Protein AF-A0A5K0WH07-F1 (afdb_monomer)

Sequence (105 aa):
MGEKRNIRIIQGKALFSTDHSIFVENKKSDFTIFFKSAIIATGSKPIKIPGFPNEDSGIWNSSDALSLKSIPNRFLIVGGGIIGLEMATIYSALGSKVDIVDRFN

InterPro domains:
  IPR023753 FAD/NAD(P)-binding domain [PF07992] (17-103)
  IPR036188 FAD/NAD(P)-binding domain superfamily [G3DSA:3.50.50.60] (3-46)
  IPR036188 FAD/NAD(P)-binding domain superfamily [G3DSA:3.50.50.60] (47-103)
  IPR036188 FAD/NAD(P)-binding domain superfamily [SSF51905] (3-104)
  IPR050151 Class-I pyridine nucleotide-disulfide oxidoreductase [PTHR22912] (3-103)

Nearest PDB structures (foldseek):
  4jq9-assembly3_D  TM=9.813E-01  e=3.848E-07  Escherichia coli
  6kod-assembly2_D  TM=9.014E-01  e=8.880E-05  Escherichia coli BL21(DE3)
  6aon-assembly1_B  TM=8.245E-01  e=5.188E-05  Bordetella pertussis Tohama I
  8uub-assembly1_A-2  TM=8.776E-01  e=1.952E-03  Streptococcus pneumoniae D39
  3oc4-assembly1_B  TM=8.101E-01  e=4.816E-01  Enterococcus faecalis

Radius of gyration: 20.34 Å; Cα contacts (8 Å, |Δi|>4): 105; chains: 1; bounding box: 50×39×50 Å

Structure (mmCIF, N/CA/C/O backbone):
data_AF-A0A5K0WH07-F1
#
_entry.id   AF-A0A5K0WH07-F1
#
loop_
_atom_site.group_PDB
_atom_site.id
_atom_site.type_symbol
_atom_site.label_atom_id
_atom_site.label_alt_id
_atom_site.label_comp_id
_atom_site.label_asym_id
_atom_site.label_entity_id
_atom_site.label_seq_id
_atom_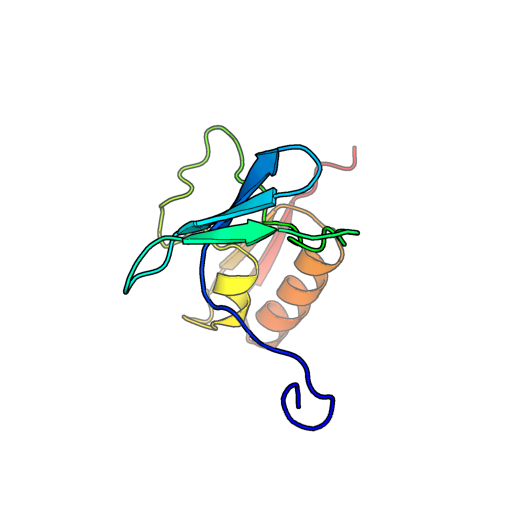site.pdbx_PDB_ins_code
_atom_site.Cartn_x
_atom_site.Cartn_y
_atom_site.Cartn_z
_atom_site.occupancy
_atom_site.B_iso_or_equiv
_atom_site.auth_seq_id
_atom_site.auth_comp_id
_atom_site.auth_asym_id
_atom_site.auth_atom_id
_atom_site.pdbx_PDB_model_num
ATOM 1 N N . MET A 1 1 ? 14.272 -17.101 -7.240 1.00 56.91 1 MET A N 1
ATOM 2 C CA . MET A 1 1 ? 13.221 -17.370 -8.258 1.00 56.91 1 MET A CA 1
ATOM 3 C C . MET A 1 1 ? 13.516 -16.713 -9.612 1.00 56.91 1 MET A C 1
ATOM 5 O O . MET A 1 1 ? 13.220 -17.342 -10.619 1.00 56.91 1 MET A O 1
ATOM 9 N N . GLY A 1 2 ? 14.116 -15.511 -9.663 1.00 63.53 2 GLY A N 1
ATOM 10 C CA . GLY A 1 2 ? 14.512 -14.850 -10.923 1.00 63.53 2 GLY A CA 1
ATOM 11 C C . GLY A 1 2 ? 15.661 -15.531 -11.684 1.00 63.53 2 GLY A C 1
ATOM 12 O O . GLY A 1 2 ? 15.555 -15.726 -12.890 1.00 63.53 2 GLY A O 1
ATOM 13 N N . GLU A 1 3 ? 16.702 -15.993 -10.984 1.00 70.00 3 GLU A N 1
ATOM 14 C CA . GLU A 1 3 ? 17.874 -16.637 -11.614 1.00 70.00 3 GLU A CA 1
ATOM 15 C C . GLU A 1 3 ? 17.526 -17.931 -12.359 1.00 70.00 3 GLU A C 1
ATOM 17 O O . GLU A 1 3 ? 18.002 -18.154 -13.465 1.00 70.00 3 GLU A O 1
ATOM 22 N N . LYS A 1 4 ? 16.588 -18.729 -11.825 1.00 84.81 4 LYS A N 1
ATOM 23 C CA . LYS A 1 4 ? 16.083 -19.949 -12.485 1.00 84.81 4 LYS A CA 1
ATOM 24 C C . LYS A 1 4 ? 15.417 -19.683 -13.844 1.00 84.81 4 LYS A C 1
ATOM 26 O O . LYS A 1 4 ? 15.158 -20.625 -14.580 1.00 84.81 4 LYS A O 1
ATOM 31 N N . ARG A 1 5 ? 15.089 -18.424 -14.152 1.00 94.38 5 ARG A N 1
ATOM 32 C CA . ARG A 1 5 ? 14.429 -17.998 -15.394 1.00 94.38 5 ARG A CA 1
ATOM 33 C C . ARG A 1 5 ? 15.300 -17.066 -16.239 1.00 94.38 5 ARG A C 1
ATOM 35 O O . ARG A 1 5 ? 14.772 -16.425 -17.139 1.00 94.38 5 ARG A O 1
ATOM 42 N N . ASN A 1 6 ? 16.601 -16.965 -15.951 1.00 93.06 6 ASN A N 1
ATOM 43 C CA . ASN A 1 6 ? 17.524 -16.047 -16.632 1.00 93.06 6 ASN A CA 1
ATOM 44 C C . ASN A 1 6 ? 17.075 -14.572 -16.576 1.00 93.06 6 ASN A C 1
ATOM 46 O O . ASN A 1 6 ? 17.291 -13.805 -17.513 1.00 93.06 6 ASN A O 1
ATOM 50 N N . ILE A 1 7 ? 16.440 -14.160 -15.473 1.00 94.44 7 ILE A N 1
ATOM 51 C CA . ILE A 1 7 ? 16.012 -12.772 -15.264 1.00 94.44 7 ILE A CA 1
ATOM 52 C C . ILE A 1 7 ? 17.105 -12.025 -14.502 1.00 94.44 7 ILE A C 1
ATOM 54 O O . ILE A 1 7 ? 17.413 -12.364 -13.357 1.00 94.44 7 ILE A O 1
ATOM 58 N N . ARG A 1 8 ? 17.649 -10.966 -15.110 1.00 92.62 8 ARG A N 1
ATOM 59 C CA . ARG A 1 8 ? 18.573 -10.046 -14.438 1.00 92.62 8 ARG A CA 1
ATOM 60 C C . ARG A 1 8 ? 17.793 -9.085 -13.543 1.00 92.62 8 ARG A C 1
ATOM 62 O O . ARG A 1 8 ? 17.000 -8.290 -14.039 1.00 92.62 8 ARG A O 1
ATOM 69 N N . ILE A 1 9 ? 18.046 -9.134 -12.236 1.00 92.88 9 ILE A N 1
ATOM 70 C CA . ILE A 1 9 ? 17.455 -8.209 -11.262 1.00 92.88 9 ILE A CA 1
ATOM 71 C C . ILE A 1 9 ? 18.400 -7.029 -11.066 1.00 92.88 9 ILE A C 1
ATOM 73 O O . ILE A 1 9 ? 19.586 -7.206 -10.800 1.00 92.88 9 ILE A O 1
ATOM 77 N N . ILE A 1 10 ? 17.856 -5.823 -11.183 1.00 93.31 10 ILE A N 1
ATOM 78 C CA . ILE A 1 10 ? 18.584 -4.577 -10.980 1.00 93.31 10 ILE A CA 1
ATOM 79 C C . ILE A 1 10 ? 17.893 -3.822 -9.851 1.00 93.31 10 ILE A C 1
ATOM 81 O O . ILE A 1 10 ? 16.698 -3.554 -9.924 1.00 93.31 10 ILE A O 1
ATOM 85 N N . GLN A 1 11 ? 18.643 -3.510 -8.796 1.00 94.62 11 GLN A N 1
ATOM 86 C CA . GLN A 1 11 ? 18.145 -2.734 -7.664 1.00 94.62 11 GLN A CA 1
ATOM 87 C C . GLN A 1 11 ? 18.457 -1.255 -7.880 1.00 94.62 11 GLN A C 1
ATOM 89 O O . GLN A 1 11 ? 19.612 -0.901 -8.096 1.00 94.62 11 GLN A O 1
ATOM 94 N N . GLY A 1 12 ? 17.443 -0.402 -7.804 1.00 95.19 12 GLY A N 1
ATOM 95 C CA . GLY A 1 12 ? 17.591 1.0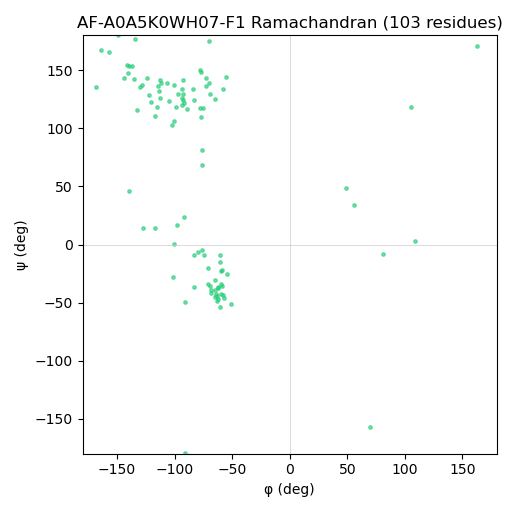40 -7.966 1.00 95.19 12 GLY A CA 1
ATOM 96 C C . GLY A 1 12 ? 16.256 1.711 -8.252 1.00 95.19 12 GLY A C 1
ATOM 97 O O . GLY A 1 12 ? 15.251 1.035 -8.488 1.00 95.19 12 GLY A O 1
ATOM 98 N N . LYS A 1 13 ? 16.243 3.042 -8.228 1.00 97.00 13 LYS A N 1
ATOM 99 C CA . LYS A 1 13 ? 15.085 3.834 -8.644 1.00 97.00 13 LYS A CA 1
ATOM 100 C C . LYS A 1 13 ? 15.235 4.157 -10.125 1.00 97.00 13 LYS A C 1
ATOM 102 O O . LYS A 1 13 ? 16.234 4.737 -10.532 1.00 97.00 13 LYS A O 1
ATOM 107 N N . ALA A 1 14 ? 14.255 3.756 -10.926 1.00 96.81 14 ALA A N 1
ATOM 108 C CA . ALA A 1 14 ? 14.278 3.960 -12.368 1.00 96.81 14 ALA A CA 1
ATOM 109 C C . ALA A 1 14 ? 13.413 5.158 -12.773 1.00 96.81 14 ALA A C 1
ATOM 111 O O . ALA A 1 14 ? 12.289 5.306 -12.290 1.00 96.81 14 ALA A O 1
ATOM 112 N N . LEU A 1 15 ? 13.924 5.975 -13.689 1.00 97.44 15 LEU A N 1
ATOM 113 C CA . LEU A 1 15 ? 13.206 7.068 -14.335 1.00 97.44 15 LEU A CA 1
ATOM 114 C C . LEU A 1 15 ? 13.353 6.927 -15.850 1.00 97.44 15 LEU A C 1
ATOM 116 O O . LEU A 1 15 ? 14.448 6.643 -16.332 1.00 97.44 15 LEU A O 1
ATOM 120 N N . PHE A 1 16 ? 12.277 7.130 -16.611 1.00 97.88 16 PHE A N 1
ATOM 121 C CA . PHE A 1 16 ? 12.394 7.217 -18.068 1.00 97.88 16 PHE A CA 1
ATOM 122 C C . PHE A 1 16 ? 13.214 8.454 -18.433 1.00 97.88 16 PHE A C 1
ATOM 124 O O . PHE A 1 16 ? 12.896 9.560 -18.002 1.00 97.88 16 PHE A O 1
ATOM 131 N N . SER A 1 17 ? 14.279 8.249 -19.205 1.00 95.38 17 SER A N 1
ATOM 132 C CA . SER A 1 17 ? 15.093 9.330 -19.767 1.00 95.38 17 SER A CA 1
ATOM 133 C C . SER A 1 17 ? 14.759 9.589 -21.234 1.00 95.38 17 SER A C 1
ATOM 135 O O . SER A 1 17 ? 14.889 10.719 -21.693 1.00 95.38 17 SER A O 1
ATOM 137 N N . THR A 1 18 ? 14.293 8.563 -21.952 1.00 96.75 18 THR A N 1
ATOM 138 C CA . THR A 1 18 ? 13.721 8.646 -23.305 1.00 96.75 18 THR A CA 1
ATOM 139 C C . THR A 1 18 ? 12.666 7.546 -23.487 1.00 96.75 18 THR A C 1
ATOM 141 O O . THR A 1 18 ? 12.482 6.713 -22.596 1.00 96.75 18 THR A O 1
ATOM 144 N N . ASP A 1 19 ? 12.037 7.472 -24.662 1.00 97.00 19 ASP A N 1
ATOM 145 C CA . ASP A 1 19 ? 11.070 6.419 -25.019 1.00 97.00 19 ASP A CA 1
ATOM 146 C C . ASP A 1 19 ? 11.661 4.994 -24.970 1.00 97.00 19 ASP A C 1
ATOM 148 O O . ASP A 1 19 ? 10.930 4.017 -24.804 1.00 97.00 19 ASP A O 1
ATOM 152 N N . HIS A 1 20 ? 12.991 4.865 -25.079 1.00 97.69 20 HIS A N 1
ATOM 153 C CA . HIS A 1 20 ? 13.705 3.582 -25.134 1.00 97.69 20 HIS A CA 1
ATOM 154 C C . HIS A 1 20 ? 14.837 3.454 -24.108 1.00 97.69 20 HIS A C 1
ATOM 156 O O . HIS A 1 20 ? 15.679 2.553 -24.212 1.00 97.69 20 HIS A O 1
ATOM 162 N N . SER A 1 21 ? 14.878 4.337 -23.106 1.00 97.81 21 SER A N 1
ATOM 163 C CA . SER A 1 21 ? 15.874 4.263 -22.042 1.00 97.81 21 SER A CA 1
ATOM 164 C C . SER A 1 21 ? 15.342 4.668 -20.675 1.00 97.81 21 SER A C 1
ATOM 166 O O . SER A 1 21 ? 14.568 5.615 -20.532 1.00 97.81 21 SER A O 1
ATOM 168 N N . ILE A 1 22 ? 15.821 3.963 -19.652 1.00 97.88 22 ILE A N 1
ATOM 169 C CA . ILE A 1 22 ? 15.651 4.347 -18.253 1.00 97.88 22 ILE A CA 1
ATOM 170 C C . ILE A 1 22 ? 17.004 4.685 -17.638 1.00 97.88 22 ILE A C 1
ATOM 172 O O . ILE A 1 22 ? 17.984 3.962 -17.825 1.00 97.88 22 ILE A O 1
ATOM 176 N N . PHE A 1 23 ? 17.044 5.766 -16.875 1.00 97.81 23 PHE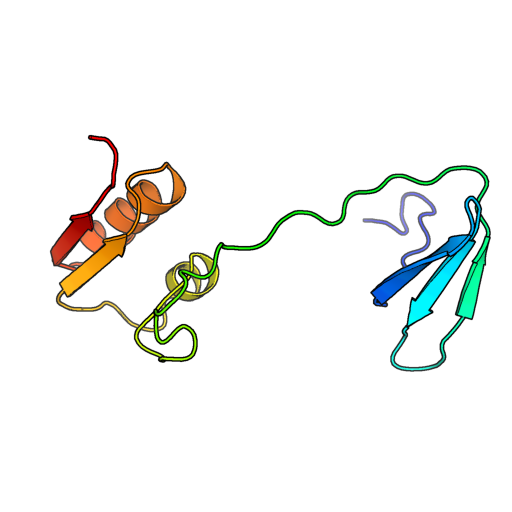 A N 1
ATOM 177 C CA . PHE A 1 23 ? 18.110 6.059 -15.933 1.00 97.81 23 PHE A CA 1
ATOM 178 C C . PHE A 1 23 ? 17.820 5.338 -14.615 1.00 97.81 23 PHE A C 1
ATOM 180 O O . PHE A 1 23 ? 16.686 5.359 -14.136 1.00 97.81 23 PHE A O 1
ATOM 187 N N . VAL A 1 24 ? 18.825 4.678 -14.046 1.00 97.31 24 VAL A N 1
ATOM 188 C CA . VAL A 1 24 ? 18.716 3.936 -12.790 1.00 97.31 24 VAL A CA 1
ATOM 189 C C . VAL A 1 24 ? 19.636 4.572 -11.760 1.00 97.31 24 VAL A C 1
ATOM 191 O O . VAL A 1 24 ? 20.855 4.443 -11.856 1.00 97.31 24 VAL A O 1
ATOM 194 N N . GLU A 1 25 ? 19.028 5.199 -10.755 1.00 96.44 25 GLU A N 1
ATOM 195 C CA . GLU A 1 25 ? 19.706 5.665 -9.547 1.00 96.44 25 GLU A CA 1
ATOM 196 C C . GLU A 1 25 ? 20.001 4.457 -8.651 1.00 96.44 25 GLU A C 1
ATOM 198 O O . GLU A 1 25 ? 19.083 3.757 -8.197 1.00 96.44 25 GLU A O 1
ATOM 203 N N . ASN A 1 26 ? 21.278 4.184 -8.397 1.00 94.00 26 ASN A N 1
ATOM 204 C CA . ASN A 1 26 ? 21.723 3.039 -7.607 1.00 94.00 26 ASN A CA 1
ATOM 205 C C . ASN A 1 26 ? 22.804 3.468 -6.610 1.00 94.00 26 ASN A C 1
ATOM 207 O O . ASN A 1 26 ? 23.699 4.240 -6.923 1.00 94.00 26 ASN A O 1
ATOM 211 N N . LYS A 1 27 ? 22.771 2.896 -5.401 1.00 88.88 27 LYS A N 1
ATOM 212 C CA . LYS A 1 27 ? 23.708 3.201 -4.307 1.00 88.88 27 LYS A CA 1
ATOM 213 C C . LYS A 1 27 ? 25.192 3.056 -4.671 1.00 88.88 27 LYS A C 1
ATOM 215 O O . LYS A 1 27 ? 26.022 3.641 -3.986 1.00 88.88 27 LYS A O 1
ATOM 220 N N . LYS A 1 28 ? 25.537 2.227 -5.662 1.00 89.00 28 LYS A N 1
ATOM 221 C CA . LYS A 1 28 ? 26.934 2.013 -6.086 1.00 89.00 28 LYS A CA 1
ATOM 222 C C . LYS A 1 28 ? 27.366 2.969 -7.192 1.00 89.00 28 LYS A C 1
ATOM 224 O O . LYS A 1 28 ? 28.443 3.546 -7.119 1.00 89.00 28 LYS A O 1
ATOM 229 N N . SER A 1 29 ? 26.555 3.065 -8.233 1.00 91.31 29 SER A N 1
ATOM 230 C CA . SER A 1 29 ? 26.831 3.854 -9.427 1.00 91.31 29 SER A CA 1
ATOM 231 C C . SER A 1 29 ? 25.553 3.947 -10.237 1.00 91.31 29 SER A C 1
ATOM 233 O O . SER A 1 29 ? 24.915 2.915 -10.465 1.00 91.31 29 SER A O 1
ATOM 235 N N . ASP A 1 30 ? 25.233 5.133 -10.724 1.00 95.44 30 ASP A N 1
ATOM 236 C CA . ASP A 1 30 ? 24.099 5.323 -11.615 1.00 95.44 30 ASP A CA 1
ATOM 237 C C . ASP A 1 30 ? 24.441 4.879 -13.040 1.00 95.44 30 ASP A C 1
ATOM 239 O O . ASP A 1 30 ? 25.596 4.926 -13.470 1.00 95.44 30 ASP A O 1
ATOM 243 N N . PHE A 1 31 ? 23.440 4.419 -13.787 1.00 96.31 31 PHE A N 1
ATOM 244 C CA . PHE A 1 31 ? 23.623 3.982 -15.173 1.00 96.31 31 PHE A CA 1
ATOM 245 C C . PHE A 1 31 ? 22.321 4.045 -15.967 1.00 96.31 31 PHE A C 1
ATOM 247 O O . PHE A 1 31 ? 21.228 4.150 -15.416 1.00 96.31 31 PHE A O 1
ATOM 254 N N . THR A 1 32 ? 22.440 3.949 -17.291 1.00 96.94 32 THR A N 1
ATOM 255 C CA . THR A 1 32 ? 21.295 3.907 -18.207 1.00 96.94 32 THR A CA 1
ATOM 256 C C . THR A 1 32 ? 21.098 2.500 -18.757 1.00 96.94 32 THR A C 1
ATOM 258 O O . THR A 1 32 ? 22.059 1.818 -19.114 1.00 96.94 32 THR A O 1
ATOM 261 N N . ILE A 1 33 ? 19.842 2.067 -18.848 1.00 96.69 33 ILE A N 1
ATOM 262 C CA . ILE A 1 33 ? 19.443 0.830 -19.516 1.00 96.69 33 ILE A CA 1
ATOM 263 C C . ILE A 1 33 ? 18.633 1.196 -20.752 1.00 96.69 33 ILE A C 1
ATOM 265 O O . ILE A 1 33 ? 17.617 1.881 -20.648 1.00 96.69 33 ILE A O 1
ATOM 269 N N . PHE A 1 34 ? 19.053 0.674 -21.899 1.00 97.94 34 PHE A N 1
ATOM 270 C CA . PHE A 1 34 ? 18.298 0.738 -23.145 1.00 97.94 34 PHE A CA 1
ATOM 271 C C . PHE A 1 34 ? 17.428 -0.508 -23.302 1.00 97.94 34 PHE A C 1
ATOM 273 O O . PHE A 1 34 ? 17.849 -1.616 -22.958 1.00 97.94 34 PHE A O 1
ATOM 280 N N . PHE A 1 35 ? 16.221 -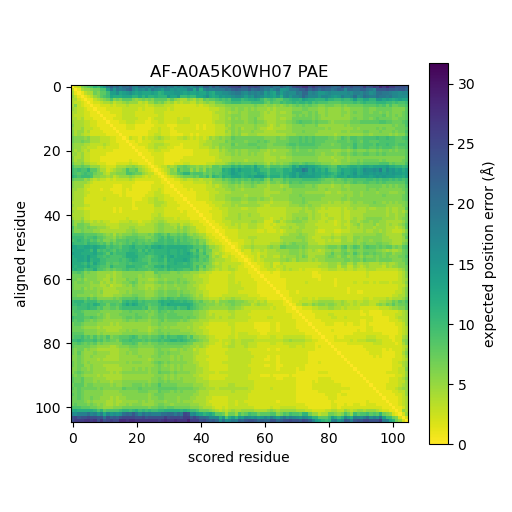0.339 -23.830 1.00 97.44 35 PHE A N 1
ATOM 281 C CA . PHE A 1 35 ? 15.269 -1.428 -24.029 1.00 97.44 35 PHE A CA 1
ATOM 282 C C . PHE A 1 35 ? 14.499 -1.267 -25.341 1.00 97.44 35 PHE A C 1
ATOM 284 O O . PHE A 1 35 ? 14.296 -0.166 -25.842 1.00 97.44 35 PHE A O 1
ATOM 291 N N . LYS A 1 36 ? 14.021 -2.391 -25.885 1.00 98.12 36 LYS A N 1
ATOM 292 C CA . LYS A 1 36 ? 13.081 -2.390 -27.020 1.00 98.12 36 LYS A CA 1
ATOM 293 C C . LYS A 1 36 ? 11.636 -2.192 -26.566 1.00 98.12 36 LYS A C 1
ATOM 295 O O . LYS A 1 36 ? 10.858 -1.533 -27.242 1.00 98.12 36 LYS A O 1
ATOM 300 N N . SER A 1 37 ? 11.286 -2.763 -25.416 1.00 97.56 37 SER A N 1
ATOM 301 C CA . SER A 1 37 ? 9.950 -2.687 -24.826 1.00 97.56 37 SER A CA 1
ATOM 302 C C . SER A 1 37 ? 10.063 -2.525 -23.316 1.00 97.56 37 SER A C 1
ATOM 304 O O . SER A 1 37 ? 10.989 -3.066 -22.708 1.00 97.56 37 SER A O 1
ATOM 306 N N . ALA A 1 38 ? 9.113 -1.806 -22.723 1.00 97.19 38 ALA A N 1
ATOM 307 C CA . ALA A 1 38 ? 9.013 -1.611 -21.283 1.00 97.19 38 ALA A CA 1
ATOM 308 C C . ALA A 1 38 ? 7.638 -2.055 -20.777 1.00 97.19 38 ALA A C 1
ATOM 310 O O . ALA A 1 38 ? 6.623 -1.845 -21.437 1.00 97.19 38 ALA A O 1
ATOM 311 N N . ILE A 1 39 ? 7.617 -2.648 -19.583 1.00 97.38 39 ILE A N 1
ATOM 312 C CA . ILE A 1 39 ? 6.396 -2.942 -18.830 1.00 97.38 39 ILE A CA 1
ATOM 313 C C . ILE A 1 39 ? 6.453 -2.104 -17.555 1.00 97.38 39 ILE A C 1
ATOM 315 O O . ILE A 1 39 ? 7.373 -2.265 -16.751 1.00 97.38 39 ILE A O 1
ATOM 319 N N . ILE A 1 40 ? 5.486 -1.204 -17.373 1.00 96.38 40 ILE A N 1
ATOM 320 C CA . ILE A 1 40 ? 5.397 -0.349 -16.185 1.00 96.38 40 ILE A CA 1
ATOM 321 C C . ILE A 1 40 ? 4.565 -1.072 -15.125 1.00 96.38 40 ILE A C 1
ATOM 323 O O . ILE A 1 40 ? 3.384 -1.336 -15.324 1.00 96.38 40 ILE A O 1
ATOM 327 N N . ALA A 1 41 ? 5.193 -1.384 -13.992 1.00 97.31 41 ALA A N 1
ATOM 328 C CA . ALA A 1 41 ? 4.577 -2.115 -12.883 1.00 97.31 41 ALA A CA 1
ATOM 329 C C . ALA A 1 41 ? 4.996 -1.535 -11.517 1.00 97.31 41 ALA A C 1
ATOM 331 O O . ALA A 1 41 ? 5.379 -2.260 -10.605 1.00 97.31 41 ALA A O 1
ATOM 332 N N . THR A 1 42 ? 4.964 -0.206 -11.377 1.00 96.62 42 THR A N 1
ATOM 333 C CA . THR A 1 42 ? 5.456 0.526 -10.190 1.00 96.62 42 THR A CA 1
ATOM 334 C C . THR A 1 42 ? 4.527 0.473 -8.971 1.00 96.62 42 THR A C 1
ATOM 336 O O . THR A 1 42 ? 4.889 0.984 -7.914 1.00 96.62 42 THR A O 1
ATOM 339 N N . GLY A 1 43 ? 3.342 -0.130 -9.099 1.00 96.56 43 GLY A N 1
ATOM 340 C CA . GLY A 1 43 ? 2.360 -0.238 -8.018 1.00 96.56 43 GLY A CA 1
ATOM 341 C C . GLY A 1 43 ? 1.703 1.094 -7.637 1.00 96.56 43 GLY A C 1
ATOM 342 O O . GLY A 1 43 ? 1.636 2.029 -8.436 1.00 96.56 43 GLY A O 1
ATOM 343 N N . SER A 1 44 ? 1.196 1.159 -6.406 1.00 95.19 44 SER A N 1
ATOM 344 C CA . SER A 1 44 ? 0.489 2.302 -5.817 1.00 95.19 44 SER A CA 1
ATOM 345 C C . SER A 1 44 ? 0.998 2.580 -4.394 1.00 95.19 44 SER A C 1
ATOM 347 O O . SER A 1 44 ? 1.867 1.874 -3.882 1.00 95.19 44 SER A O 1
ATOM 349 N N . LYS A 1 45 ? 0.490 3.639 -3.754 1.00 92.94 45 LYS A N 1
ATOM 350 C CA .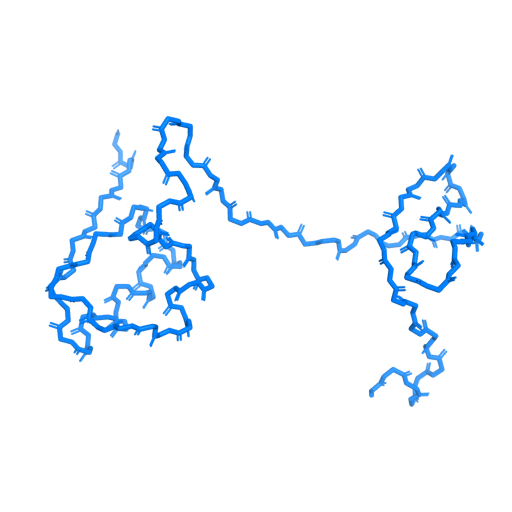 LYS A 1 45 ? 0.827 4.011 -2.371 1.00 92.94 45 LYS A CA 1
ATOM 351 C C . LYS A 1 45 ? -0.422 4.475 -1.609 1.00 92.94 45 LYS A C 1
ATOM 353 O O . LYS A 1 45 ? -1.333 4.992 -2.261 1.00 92.94 45 LYS A O 1
ATOM 358 N N . PRO A 1 46 ? -0.466 4.342 -0.268 1.00 91.88 46 PRO A N 1
ATOM 359 C CA . PRO A 1 46 ? -1.556 4.885 0.539 1.00 91.88 46 PRO A CA 1
ATOM 360 C C . PRO A 1 46 ? -1.743 6.391 0.311 1.00 91.88 46 PRO A C 1
ATOM 362 O O . PRO A 1 46 ? -0.772 7.131 0.122 1.00 91.88 46 PRO A O 1
ATOM 365 N N . ILE A 1 47 ? -2.996 6.844 0.335 1.00 89.94 47 ILE A N 1
ATOM 366 C CA . ILE A 1 47 ? -3.340 8.266 0.225 1.00 89.94 47 ILE A CA 1
ATOM 367 C C . ILE A 1 47 ? -2.966 8.970 1.535 1.00 89.94 47 ILE A C 1
ATOM 369 O O . ILE A 1 47 ? -3.252 8.463 2.616 1.00 89.94 47 ILE A O 1
ATOM 373 N N . LYS A 1 48 ? -2.357 10.156 1.433 1.00 88.56 48 LYS A N 1
ATOM 374 C CA . LYS A 1 48 ? -2.218 11.093 2.557 1.00 88.56 48 LYS A CA 1
ATOM 375 C C . LYS A 1 48 ? -3.387 12.076 2.528 1.00 88.56 48 LYS A C 1
ATOM 377 O O . LYS A 1 48 ? -3.698 12.612 1.464 1.00 88.56 48 LYS A O 1
ATOM 382 N N . ILE A 1 49 ? -4.020 12.321 3.673 1.00 87.69 49 ILE A N 1
ATOM 383 C CA . ILE A 1 49 ? -5.160 13.243 3.765 1.00 87.69 49 ILE A CA 1
ATOM 384 C C . ILE A 1 49 ? -4.619 14.679 3.901 1.00 87.69 49 ILE A C 1
ATOM 386 O O . ILE A 1 49 ? -3.819 14.938 4.809 1.00 87.69 49 ILE A O 1
ATOM 390 N N . PRO A 1 50 ? -5.009 15.625 3.023 1.00 89.12 50 PRO A N 1
ATOM 391 C CA . PRO A 1 50 ? -4.606 17.023 3.154 1.00 89.12 50 PRO A CA 1
ATOM 392 C C . PRO A 1 50 ? -5.045 17.612 4.499 1.00 89.12 50 PRO A C 1
ATOM 394 O O . PRO A 1 50 ? -6.182 17.424 4.923 1.00 89.12 50 PRO A O 1
ATOM 397 N N . GLY A 1 51 ? -4.140 18.321 5.176 1.00 88.00 51 GLY A N 1
ATOM 398 C CA . GLY A 1 51 ? -4.405 18.931 6.484 1.00 88.00 51 GLY A CA 1
ATOM 399 C C . GLY A 1 51 ? -4.292 17.985 7.685 1.00 88.00 51 GLY A C 1
ATOM 400 O O . GLY A 1 51 ? -4.298 18.464 8.815 1.00 88.00 51 GLY A O 1
ATOM 401 N N . PHE A 1 52 ? -4.135 16.672 7.481 1.00 87.38 52 PHE A N 1
ATOM 402 C CA . PHE A 1 52 ? -3.825 15.751 8.579 1.00 87.38 52 PHE A CA 1
ATOM 403 C C . PHE A 1 52 ? -2.342 15.842 8.973 1.00 87.38 52 PHE A C 1
ATOM 405 O O . PHE A 1 52 ? -1.485 16.039 8.099 1.00 87.38 52 PHE A O 1
ATOM 412 N N . PRO A 1 53 ? -2.001 15.629 10.258 1.00 89.88 53 PRO A N 1
ATOM 413 C CA . PRO A 1 53 ? -0.617 15.535 10.709 1.00 89.88 53 PRO A CA 1
ATOM 414 C C . PRO A 1 53 ? -0.036 14.164 10.325 1.00 89.88 53 PRO A C 1
ATOM 416 O O . PRO A 1 53 ? 0.226 13.324 11.170 1.00 89.88 53 PRO A O 1
ATOM 419 N N . ASN A 1 54 ? 0.154 13.919 9.025 1.00 84.12 54 ASN A N 1
ATOM 420 C CA . ASN A 1 54 ? 0.513 12.609 8.455 1.00 84.12 54 ASN A CA 1
ATOM 421 C C . ASN A 1 54 ? 1.852 12.017 8.958 1.00 84.12 54 ASN A C 1
ATOM 423 O O . ASN A 1 54 ? 2.159 10.877 8.625 1.00 84.12 54 ASN A O 1
ATOM 427 N N . GLU A 1 55 ? 2.651 12.784 9.701 1.00 87.31 55 GLU A N 1
ATOM 428 C CA . GLU A 1 55 ? 3.917 12.346 10.303 1.00 87.31 55 GLU A CA 1
ATOM 429 C C . GLU A 1 55 ? 3.770 12.016 11.808 1.00 87.31 55 GLU A C 1
ATOM 431 O O . GLU A 1 55 ? 4.745 11.656 12.465 1.00 87.31 55 GLU A O 1
ATOM 436 N N . ASP A 1 56 ? 2.563 12.143 12.372 1.00 90.81 56 ASP A N 1
ATOM 437 C CA . ASP A 1 56 ? 2.260 11.758 13.751 1.00 90.81 56 ASP A CA 1
ATOM 438 C C . ASP A 1 56 ? 2.305 10.230 13.909 1.00 90.81 56 ASP A C 1
ATOM 440 O O . ASP A 1 56 ? 1.659 9.487 13.171 1.00 90.81 56 ASP A O 1
ATOM 444 N N . SER A 1 57 ? 3.038 9.755 14.918 1.00 89.31 57 SER A N 1
ATOM 445 C CA . SER A 1 57 ? 3.182 8.329 15.241 1.00 89.31 57 SER A CA 1
ATOM 446 C C . SER A 1 57 ? 1.869 7.595 15.559 1.00 89.31 57 SER A C 1
ATOM 448 O O . SER A 1 57 ? 1.816 6.365 15.459 1.00 89.31 57 SER A O 1
ATOM 450 N N . GLY A 1 58 ? 0.822 8.325 15.950 1.00 91.06 58 GLY A N 1
ATOM 451 C CA . GLY A 1 58 ? -0.523 7.810 16.186 1.00 91.06 58 GLY A CA 1
ATOM 452 C C . GLY A 1 58 ? -1.378 7.684 14.922 1.00 91.06 58 GLY A C 1
ATOM 453 O O . GLY A 1 58 ? -2.452 7.090 14.990 1.00 91.06 58 GLY A O 1
ATOM 454 N N . ILE A 1 59 ? -0.929 8.207 13.773 1.00 92.75 59 ILE A N 1
ATOM 455 C CA . ILE A 1 59 ? -1.621 8.067 12.487 1.00 92.75 59 ILE A CA 1
ATOM 456 C C . ILE A 1 59 ? -0.980 6.939 11.688 1.00 92.75 59 ILE A C 1
ATOM 458 O O . ILE A 1 59 ? 0.196 6.984 11.335 1.00 92.75 59 ILE A O 1
ATOM 462 N N . TRP A 1 60 ? -1.772 5.911 11.395 1.00 93.94 60 TRP A N 1
ATOM 463 C CA . TRP A 1 60 ? -1.297 4.688 10.756 1.00 93.94 60 TRP A CA 1
ATOM 464 C C . TRP A 1 60 ? -1.852 4.551 9.341 1.00 93.94 60 TRP A C 1
ATOM 466 O O . TRP A 1 60 ? -3.033 4.794 9.096 1.00 93.94 60 TRP A O 1
ATOM 476 N N . ASN A 1 61 ? -1.007 4.105 8.411 1.00 93.88 61 ASN A N 1
ATOM 477 C CA . ASN A 1 61 ? -1.478 3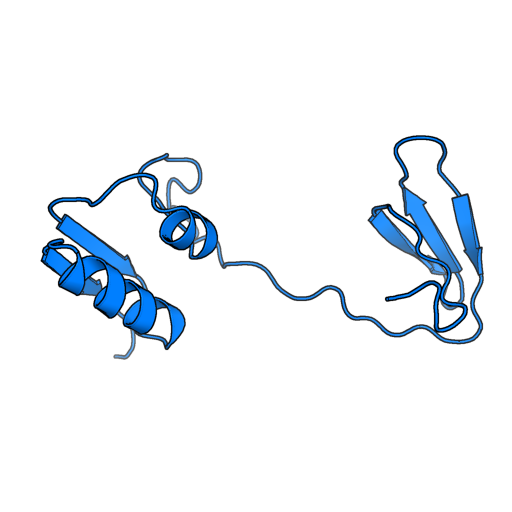.481 7.174 1.00 93.88 61 ASN A CA 1
ATOM 478 C C . ASN A 1 61 ? -1.594 1.953 7.357 1.00 93.88 61 ASN A C 1
ATOM 480 O O . ASN A 1 61 ? -1.300 1.406 8.421 1.00 93.88 61 ASN A O 1
ATOM 484 N N . SER A 1 62 ? -2.003 1.239 6.307 1.00 92.81 62 SER A N 1
ATOM 485 C CA . SER A 1 62 ? -2.164 -0.221 6.348 1.00 92.81 62 SER A CA 1
ATOM 486 C C . SER A 1 62 ? -0.874 -0.978 6.687 1.00 92.81 62 SER A C 1
ATOM 488 O O . SER A 1 62 ? -0.931 -1.998 7.365 1.00 92.81 62 SER A O 1
ATOM 490 N N . SER A 1 63 ? 0.292 -0.489 6.255 1.00 93.69 63 SER A N 1
ATOM 491 C CA . SER A 1 63 ? 1.583 -1.100 6.595 1.00 93.69 63 SER A CA 1
ATOM 492 C C . SER A 1 63 ? 1.908 -0.935 8.079 1.00 93.69 63 SER A C 1
ATOM 494 O O . SER A 1 63 ? 2.407 -1.870 8.701 1.00 93.69 63 SER A O 1
ATOM 496 N N . ASP A 1 64 ? 1.599 0.225 8.667 1.00 93.62 64 ASP A N 1
ATOM 497 C CA . ASP A 1 64 ? 1.774 0.454 10.105 1.00 93.62 64 ASP A CA 1
ATOM 498 C C . ASP A 1 64 ? 0.854 -0.451 10.931 1.00 93.62 64 ASP A C 1
ATOM 500 O O . ASP A 1 64 ? 1.320 -1.089 11.875 1.00 93.62 64 ASP A O 1
ATOM 504 N N . ALA A 1 65 ? -0.417 -0.569 10.540 1.00 94.00 65 ALA A N 1
ATOM 505 C CA . ALA A 1 65 ? -1.382 -1.452 11.192 1.00 94.00 65 ALA A CA 1
ATOM 506 C C . ALA A 1 65 ? -0.935 -2.930 11.141 1.00 94.00 65 ALA A C 1
ATOM 508 O O . ALA A 1 65 ? -0.957 -3.640 12.143 1.00 94.00 65 ALA A O 1
ATOM 509 N N . LEU A 1 66 ? -0.419 -3.391 9.999 1.00 95.19 66 LEU A N 1
ATOM 510 C CA . LEU A 1 66 ? 0.092 -4.761 9.859 1.00 95.19 66 LEU A CA 1
ATOM 511 C C . LEU A 1 66 ? 1.404 -5.016 10.613 1.00 95.19 66 LEU A C 1
ATOM 513 O O . LEU A 1 66 ? 1.726 -6.167 10.901 1.00 95.19 66 LEU A O 1
ATOM 517 N N . SER A 1 67 ? 2.159 -3.969 10.954 1.00 93.56 67 SER A N 1
ATOM 518 C CA . SER A 1 67 ? 3.383 -4.106 11.753 1.00 93.56 67 SER A CA 1
ATOM 519 C C . SER A 1 67 ? 3.123 -4.373 13.242 1.00 93.56 67 SER A C 1
ATOM 521 O O . SER A 1 67 ? 4.065 -4.678 13.968 1.00 93.56 67 SER A O 1
ATOM 523 N N . LEU A 1 68 ? 1.861 -4.269 13.689 1.00 89.06 68 LEU A N 1
ATOM 524 C CA . LEU A 1 68 ? 1.391 -4.589 15.041 1.00 89.06 68 LEU A CA 1
ATOM 525 C C . LEU A 1 68 ? 2.246 -3.971 16.167 1.00 89.06 68 LEU A C 1
ATOM 527 O O . LEU A 1 68 ? 2.636 -4.641 17.120 1.00 89.06 68 LEU A O 1
ATOM 531 N N . LYS A 1 69 ? 2.532 -2.666 16.070 1.00 88.75 69 LYS A N 1
ATOM 532 C CA . LYS A 1 69 ? 3.330 -1.927 17.071 1.00 88.75 69 LYS A CA 1
ATOM 533 C C . LYS A 1 69 ? 2.717 -1.981 18.479 1.00 88.75 69 LYS A C 1
ATOM 535 O O . LYS A 1 69 ? 3.445 -2.002 19.467 1.00 88.75 69 LYS A O 1
ATOM 540 N N . SER A 1 70 ? 1.388 -1.973 18.567 1.00 93.25 70 SER A N 1
ATOM 541 C CA . SER A 1 70 ? 0.608 -2.106 19.802 1.00 93.25 70 SER A CA 1
ATOM 542 C C . SER A 1 70 ? -0.853 -2.449 19.483 1.00 93.25 70 SER A C 1
ATOM 544 O O . SER A 1 70 ? -1.287 -2.326 18.334 1.00 93.25 70 SER A O 1
ATOM 546 N N . ILE A 1 71 ? -1.619 -2.858 20.503 1.00 96.88 71 ILE A N 1
ATOM 547 C CA . ILE A 1 71 ? -3.082 -2.991 20.432 1.00 96.88 71 ILE A CA 1
ATOM 548 C C . ILE A 1 71 ? -3.690 -1.769 21.141 1.00 96.88 71 ILE A C 1
ATOM 550 O O . ILE A 1 71 ? -3.652 -1.699 22.371 1.00 96.88 71 ILE A O 1
ATOM 554 N N . PRO A 1 72 ? -4.199 -0.765 20.408 1.00 96.31 72 PRO A N 1
ATOM 555 C CA . PRO A 1 72 ? -4.751 0.441 21.014 1.00 96.31 72 PRO A CA 1
ATOM 556 C C . PRO A 1 72 ? -6.102 0.162 21.690 1.00 96.31 72 PRO A C 1
ATOM 558 O O . PRO A 1 72 ? -6.929 -0.575 21.159 1.00 96.31 72 PRO A O 1
ATOM 561 N N . ASN A 1 73 ? -6.382 0.808 22.827 1.00 97.62 73 ASN A N 1
ATOM 562 C CA . ASN A 1 73 ? -7.680 0.670 23.510 1.00 97.62 73 ASN A CA 1
ATOM 563 C C . ASN A 1 73 ? -8.855 1.169 22.645 1.00 97.62 73 ASN A C 1
ATOM 565 O O . ASN A 1 73 ? -9.942 0.593 22.674 1.00 97.62 73 ASN A O 1
ATOM 569 N N . ARG A 1 74 ? -8.640 2.241 21.868 1.00 97.50 74 ARG A N 1
ATOM 570 C CA . ARG A 1 74 ? -9.577 2.757 20.861 1.00 97.50 74 ARG A CA 1
ATOM 571 C C . ARG A 1 74 ? -8.859 2.963 19.538 1.00 97.50 74 ARG A C 1
ATOM 573 O O . ARG A 1 74 ? -7.772 3.535 19.532 1.00 97.50 74 ARG A O 1
ATOM 580 N N . PHE A 1 75 ? -9.482 2.546 18.441 1.00 97.56 75 PHE A N 1
ATOM 581 C CA . PHE A 1 75 ? -8.900 2.635 17.107 1.00 97.56 75 PHE A CA 1
ATOM 582 C C . PHE A 1 75 ? -9.907 3.210 16.114 1.00 97.56 75 PHE A C 1
ATOM 584 O O . PHE A 1 75 ? -10.947 2.605 15.868 1.00 97.56 75 PHE A O 1
ATOM 591 N N . LEU A 1 76 ? -9.608 4.390 15.569 1.00 97.06 76 LEU A N 1
ATOM 592 C CA . LEU A 1 76 ? -10.423 5.013 14.530 1.00 97.06 76 LEU A CA 1
ATOM 593 C C . LEU A 1 76 ? -9.888 4.616 13.156 1.00 97.06 76 LEU A C 1
ATOM 595 O O . LEU A 1 76 ? -8.730 4.883 12.838 1.00 97.06 76 LEU A O 1
ATOM 599 N N . ILE A 1 77 ? -10.757 4.052 12.328 1.00 96.19 77 ILE A N 1
ATOM 600 C CA . ILE A 1 77 ? -10.475 3.741 10.931 1.00 96.19 77 ILE A CA 1
ATOM 601 C C . ILE A 1 77 ? -11.184 4.767 10.054 1.00 96.19 77 ILE A C 1
ATOM 603 O O . ILE A 1 77 ? -12.397 4.956 10.141 1.00 96.19 77 ILE A O 1
ATOM 607 N N . VAL A 1 78 ? -10.406 5.440 9.209 1.00 94.69 78 VAL A N 1
ATOM 608 C CA . VAL A 1 78 ? -10.900 6.429 8.247 1.00 94.69 78 VAL A CA 1
ATOM 609 C C . VAL A 1 78 ? -10.984 5.769 6.871 1.00 94.69 78 VAL A C 1
ATOM 611 O O . VAL A 1 78 ? -9.963 5.521 6.234 1.00 94.69 78 VAL A O 1
ATOM 614 N N . GLY A 1 79 ? -12.209 5.486 6.428 1.00 93.75 79 GLY A N 1
ATOM 615 C CA . GLY A 1 79 ? -12.537 4.756 5.204 1.00 93.75 79 GLY A CA 1
ATOM 616 C C . GLY A 1 79 ? -13.008 3.325 5.486 1.00 93.75 79 GLY A C 1
ATOM 617 O O . GLY A 1 79 ? -12.252 2.492 5.978 1.00 93.75 79 GLY A O 1
ATOM 618 N N . GLY A 1 80 ? -14.249 3.022 5.112 1.00 94.44 80 GLY A N 1
ATOM 619 C CA . GLY A 1 80 ? -14.920 1.724 5.245 1.00 94.44 80 GLY A CA 1
ATOM 620 C C . GLY A 1 80 ? -14.762 0.823 4.018 1.00 94.44 80 GLY A C 1
ATOM 621 O O . GLY A 1 80 ? -15.576 -0.068 3.784 1.00 94.44 80 GLY A O 1
ATOM 622 N N . GLY A 1 81 ? -13.713 1.042 3.221 1.00 94.38 81 GLY A N 1
ATOM 623 C CA . GLY A 1 81 ? -13.318 0.119 2.159 1.00 94.38 81 GLY A CA 1
ATOM 624 C C . GLY A 1 81 ? -12.732 -1.186 2.710 1.00 94.38 81 GLY A C 1
ATOM 625 O O . GLY A 1 81 ? -12.487 -1.323 3.907 1.00 94.38 81 GLY A O 1
ATOM 626 N N . ILE A 1 82 ? -12.436 -2.131 1.811 1.00 96.50 82 ILE A N 1
ATOM 627 C CA . ILE A 1 82 ? -11.979 -3.493 2.152 1.00 96.50 82 ILE A CA 1
ATOM 628 C C . ILE A 1 82 ? -10.804 -3.481 3.143 1.00 96.50 82 ILE A C 1
ATOM 630 O O . ILE A 1 82 ? -10.899 -4.092 4.201 1.00 96.50 82 ILE A O 1
ATOM 634 N N . ILE A 1 83 ? -9.742 -2.716 2.853 1.00 96.12 83 ILE A N 1
ATOM 635 C CA . ILE A 1 83 ? -8.557 -2.623 3.726 1.00 96.12 83 ILE A CA 1
ATOM 636 C C . ILE A 1 83 ? -8.938 -2.134 5.133 1.00 96.12 83 ILE A C 1
ATOM 638 O O . 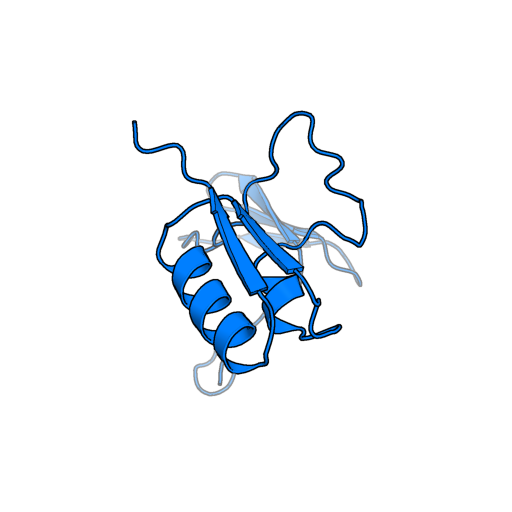ILE A 1 83 ? -8.461 -2.675 6.128 1.00 96.12 83 ILE A O 1
ATOM 642 N N . GLY A 1 84 ? -9.804 -1.120 5.228 1.00 95.94 84 GLY A N 1
ATOM 643 C CA . GLY A 1 84 ? -10.264 -0.590 6.511 1.00 95.94 84 GLY A CA 1
ATOM 644 C C . GLY A 1 84 ? -11.039 -1.635 7.312 1.00 95.94 84 GLY A C 1
ATOM 645 O O . GLY A 1 84 ? -10.769 -1.826 8.493 1.00 95.94 84 GLY A O 1
ATOM 646 N N . LEU A 1 85 ? -11.947 -2.370 6.668 1.00 97.12 85 LEU A N 1
ATOM 647 C CA . LEU A 1 85 ? -12.752 -3.409 7.319 1.00 97.12 85 LEU A CA 1
ATOM 648 C C . LEU A 1 85 ? -11.931 -4.639 7.740 1.00 97.12 85 LEU A C 1
ATOM 650 O 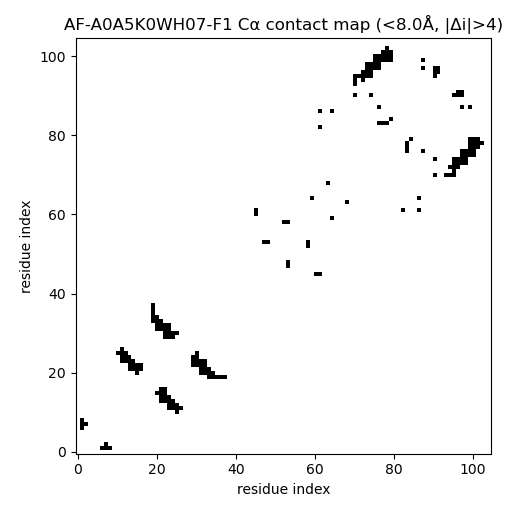O . LEU A 1 85 ? -12.181 -5.213 8.802 1.00 97.12 85 LEU A O 1
ATOM 654 N N . GLU A 1 86 ? -10.922 -5.029 6.961 1.00 97.88 86 GLU A N 1
ATOM 655 C CA . GLU A 1 86 ? -9.981 -6.087 7.349 1.00 97.88 86 GLU A CA 1
ATOM 656 C C . GLU A 1 86 ? -9.202 -5.692 8.609 1.00 97.88 86 GLU A C 1
ATOM 658 O O . GLU A 1 86 ? -9.138 -6.463 9.570 1.00 97.88 86 GLU A O 1
ATOM 663 N N . MET A 1 8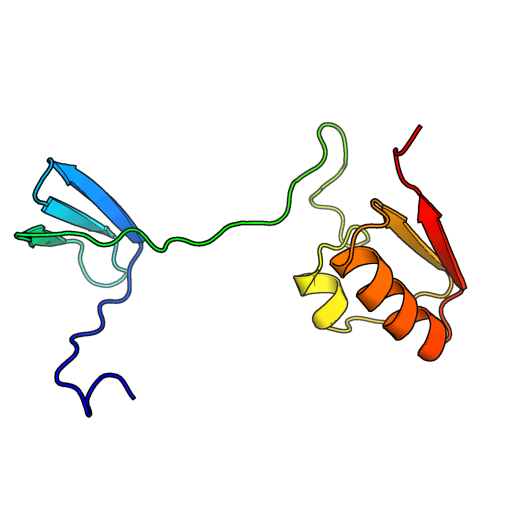7 ? -8.677 -4.461 8.654 1.00 97.12 87 MET A N 1
ATOM 664 C CA . MET A 1 87 ? -7.987 -3.954 9.844 1.00 97.12 87 MET A CA 1
ATOM 665 C C . MET A 1 87 ? -8.941 -3.826 11.035 1.00 97.12 87 MET A C 1
ATOM 667 O O . MET A 1 87 ? -8.568 -4.187 12.150 1.00 97.12 87 MET A O 1
ATOM 671 N N . ALA A 1 88 ? -10.185 -3.389 10.814 1.00 97.12 88 ALA A N 1
ATOM 672 C CA . ALA A 1 88 ? -11.212 -3.327 11.853 1.00 97.12 88 ALA A CA 1
ATOM 673 C C . ALA A 1 88 ? -11.438 -4.698 12.495 1.00 97.12 88 ALA A C 1
ATOM 675 O O . ALA A 1 88 ? -11.467 -4.820 13.718 1.00 97.12 88 ALA A O 1
ATOM 676 N N . THR A 1 89 ? -11.546 -5.730 11.659 1.00 97.62 89 THR A N 1
ATOM 677 C CA . THR A 1 89 ? -11.770 -7.110 12.093 1.00 97.62 89 THR A CA 1
ATOM 678 C C . THR A 1 89 ? -10.603 -7.612 12.937 1.00 97.62 89 THR A C 1
ATOM 680 O O . THR A 1 89 ? -10.814 -8.124 14.036 1.00 97.62 89 THR A O 1
ATOM 683 N N . ILE A 1 90 ? -9.369 -7.411 12.464 1.00 97.06 90 ILE A N 1
ATOM 684 C CA . ILE A 1 90 ? -8.158 -7.825 13.182 1.00 97.06 90 ILE A CA 1
ATOM 685 C C . ILE A 1 90 ? -8.067 -7.127 14.543 1.00 97.06 90 ILE A C 1
ATOM 687 O O . ILE A 1 90 ? -7.951 -7.790 15.571 1.00 97.06 90 ILE A O 1
ATOM 691 N N . TYR A 1 91 ? -8.155 -5.797 14.576 1.00 98.06 91 TYR A N 1
ATOM 692 C CA . TYR A 1 91 ? -7.964 -5.039 15.813 1.00 98.06 91 TYR A CA 1
ATOM 693 C C . TYR A 1 91 ? -9.117 -5.215 16.803 1.00 98.06 91 TYR A C 1
ATOM 695 O O . TYR A 1 91 ? -8.877 -5.276 18.008 1.00 98.06 91 TYR A O 1
ATOM 703 N N . SER A 1 92 ? -10.352 -5.376 16.320 1.00 98.00 92 SER A N 1
ATOM 704 C CA . SER A 1 92 ? -11.484 -5.714 17.184 1.00 98.00 92 SER A CA 1
ATOM 705 C C . SER A 1 92 ? -11.306 -7.087 17.834 1.00 98.00 92 SER A C 1
ATOM 707 O O . SER A 1 92 ? -11.523 -7.211 19.038 1.00 98.00 92 SER A O 1
ATOM 709 N N . ALA A 1 93 ? -10.847 -8.095 17.082 1.00 97.94 93 ALA A N 1
ATOM 710 C CA . ALA A 1 93 ? -10.569 -9.427 17.623 1.00 97.94 93 ALA A CA 1
ATOM 711 C C . ALA A 1 93 ? -9.424 -9.422 18.652 1.00 97.94 93 ALA A C 1
ATOM 713 O O . ALA A 1 93 ? -9.435 -10.208 19.596 1.00 97.94 93 ALA A O 1
ATOM 714 N N . LEU A 1 94 ? -8.458 -8.515 18.493 1.00 97.75 94 LEU A N 1
ATOM 715 C CA . LEU A 1 94 ? -7.351 -8.322 19.431 1.00 97.75 94 LEU A CA 1
ATOM 716 C C . LEU A 1 94 ? -7.727 -7.504 20.680 1.00 97.75 94 LEU A C 1
ATOM 718 O O . LEU A 1 94 ? -6.921 -7.412 21.602 1.00 97.75 94 LEU A O 1
ATOM 722 N N . GLY A 1 95 ? -8.938 -6.940 20.740 1.00 97.81 95 GLY A N 1
ATOM 723 C CA . GLY A 1 95 ? -9.470 -6.254 21.922 1.00 97.81 95 GLY A CA 1
ATOM 724 C C . GLY A 1 95 ? -9.578 -4.731 21.810 1.00 97.81 95 GLY A C 1
ATOM 725 O O . GLY A 1 95 ? -9.988 -4.084 22.774 1.00 97.81 95 GLY A O 1
ATOM 726 N N . SER A 1 96 ? -9.260 -4.133 20.660 1.00 98.38 96 SER A N 1
ATOM 727 C CA . SER A 1 96 ? -9.500 -2.705 20.431 1.00 98.38 96 SER A CA 1
ATOM 728 C C . SER A 1 96 ? -10.994 -2.411 20.300 1.00 98.38 96 SER A C 1
ATOM 730 O O . SER A 1 96 ? -11.721 -3.101 19.584 1.00 98.38 96 SER A O 1
ATOM 732 N N . LYS A 1 97 ? -11.458 -1.308 20.897 1.00 98.56 97 LYS A N 1
ATOM 733 C CA . LYS A 1 97 ? -12.740 -0.709 20.510 1.00 98.56 97 LYS A CA 1
ATOM 734 C C . LYS A 1 97 ? -12.548 0.050 19.195 1.00 98.56 97 LYS A C 1
ATOM 736 O O . LYS A 1 97 ? -11.879 1.084 19.181 1.00 98.56 97 LYS A O 1
ATOM 741 N N . VAL A 1 98 ? -13.113 -0.468 18.108 1.00 98.38 98 VAL A N 1
ATOM 742 C CA . VAL A 1 98 ? -12.947 0.098 16.762 1.00 98.38 98 VAL A CA 1
ATOM 743 C C . VAL A 1 98 ? -14.129 0.996 16.401 1.00 98.38 98 VAL A C 1
ATOM 745 O O . VAL A 1 98 ? -15.278 0.576 16.503 1.00 98.38 98 VAL A O 1
ATOM 748 N N . ASP A 1 99 ? -13.830 2.210 15.948 1.00 98.19 99 ASP A N 1
ATOM 749 C CA . ASP A 1 99 ? -14.786 3.127 15.330 1.00 98.19 99 ASP A CA 1
ATOM 750 C C . ASP A 1 99 ? -14.417 3.282 13.846 1.00 98.19 99 ASP A C 1
ATOM 752 O O . ASP A 1 99 ? -13.235 3.349 13.506 1.00 98.19 99 ASP A O 1
ATOM 756 N N . ILE A 1 100 ? -15.406 3.351 12.953 1.00 97.25 100 ILE A N 1
ATOM 757 C CA . ILE A 1 100 ? -15.179 3.539 11.512 1.00 97.25 100 ILE A CA 1
ATOM 758 C C . ILE A 1 100 ? -15.919 4.794 11.067 1.00 97.25 100 ILE A C 1
ATOM 760 O O . ILE A 1 100 ? -17.113 4.938 11.326 1.00 97.25 100 ILE A O 1
ATOM 764 N N . VAL A 1 101 ? -15.211 5.692 10.386 1.00 95.44 101 VAL A N 1
ATOM 765 C CA . VAL A 1 101 ? -15.804 6.844 9.704 1.00 95.44 101 VAL A CA 1
ATOM 766 C C . VAL A 1 101 ? -15.618 6.682 8.205 1.00 95.44 101 VAL A C 1
ATOM 768 O O . VAL A 1 101 ? -14.522 6.383 7.735 1.00 95.44 101 VAL A O 1
ATOM 771 N N . ASP A 1 102 ? -16.686 6.889 7.448 1.00 92.88 102 ASP A N 1
ATOM 772 C CA . ASP A 1 102 ? -16.644 6.865 5.993 1.00 92.88 102 ASP A CA 1
ATOM 773 C C . ASP A 1 102 ? -17.469 8.018 5.417 1.00 92.88 102 ASP A C 1
ATOM 775 O O . ASP A 1 102 ? -18.393 8.520 6.055 1.00 92.88 102 ASP A O 1
ATOM 779 N N . ARG A 1 103 ? -17.109 8.452 4.210 1.00 83.94 103 ARG A N 1
ATOM 780 C CA . ARG A 1 103 ? -17.726 9.564 3.483 1.00 83.94 103 ARG A CA 1
ATOM 781 C C . ARG A 1 103 ? -18.752 9.086 2.445 1.00 83.94 103 ARG A C 1
ATOM 783 O O . ARG A 1 103 ? -19.105 9.842 1.546 1.00 83.94 103 ARG A O 1
ATOM 790 N N . PHE A 1 104 ? -19.226 7.843 2.514 1.00 67.56 104 PHE A N 1
ATOM 791 C CA . PHE A 1 104 ? -20.369 7.425 1.699 1.00 67.56 104 PHE A CA 1
ATOM 792 C C . PHE A 1 104 ? -21.661 7.993 2.299 1.00 67.56 104 PHE A C 1
ATOM 794 O O . PHE A 1 104 ? -22.336 7.332 3.083 1.00 67.56 104 PHE A O 1
ATOM 801 N N . ASN A 1 105 ? -21.904 9.266 1.972 1.00 46.34 105 ASN A N 1
ATOM 802 C CA . ASN A 1 105 ? -23.165 10.015 1.937 1.00 46.34 105 ASN A CA 1
ATOM 803 C C . ASN A 1 105 ? -22.873 11.433 1.427 1.00 46.34 105 ASN A C 1
ATOM 805 O O . ASN A 1 105 ? -22.002 12.110 2.023 1.00 46.34 105 ASN A O 1
#

Foldseek 3Di:
DQVVVVHDDDDFDWDDPDPFKIWGHDPPDIDMDGHPDDDDDPDDDDDDDPPDPCVDPLDDDLVRLVVCPDQDQEEEFEAPDPSSVVSVVVSVVVNHHYDYDYDPD

Mean predicted aligned error: 5.41 Å

Organism: NCBI:txid210225

pLDDT: mean 92.98, std 8.18, range [46.34, 98.56]

Solvent-accessible surface area (backbone atoms only — not comparable to full-atom values): 6994 Å² total; per-residue (Å²): 121,48,69,89,68,77,45,88,85,80,82,57,55,73,42,79,75,51,100,46,30,32,38,32,50,32,99,88,61,66,51,74,47,78,50,95,74,86,83,90,79,86,80,84,77,85,84,79,63,87,93,54,71,82,85,41,90,89,58,70,55,74,69,52,60,72,62,59,86,68,83,50,73,65,42,82,37,84,39,75,48,71,70,39,48,53,49,44,52,53,43,40,74,75,63,21,48,67,48,79,46,63,79,93,119

Secondary structure (DSSP, 8-state):
--GGGTPPP--SEEEEEETTEEEEE-SS--EEEE-S---------PPPPTTS-TT-TT---HHHHHTT----SEEEEE--SHHHHHHHHHHHHTT-EEEEE----